Protein AF-A0A1V5PE47-F1 (afdb_monomer)

Foldseek 3Di:
DVQLLVLRADEDELDDPVVVQADDCVVPVQQGQHFYFDDPDPVRSVVSVVVVVVQVVVVVSSVVSSVNSNPRPPDCVVVVVVVVVVVVVVVVVD

Solvent-accessible surface area (backbone atoms only — not comparable to full-atom values): 5310 Å² total; per-residue (Å²): 109,72,53,30,77,72,51,46,70,49,78,42,61,62,56,73,77,54,39,82,70,49,38,34,34,87,86,34,72,90,73,17,39,23,36,58,29,68,66,103,44,72,64,32,49,50,54,34,49,51,55,49,49,60,40,53,76,36,60,71,58,33,54,53,37,27,53,49,25,45,71,50,85,61,59,65,65,62,61,50,50,56,51,52,53,50,52,50,53,60,61,72,76,110

Radius of gyration: 16.36 Å; Cα contacts (8 Å, |Δi|>4): 116; chains: 1; bounding box: 27×42×44 Å

Mean predicted aligned error: 9.07 Å

Nearest PDB structures (foldseek):
  3d1j-assembly1_A  TM=8.997E-01  e=9.667E-06  Escherichia coli
  3cx4-assembly1_A  TM=9.048E-01  e=1.266E-05  Escherichia coli
  2r4t-assembly1_A  TM=9.074E-01  e=2.484E-05  unclassified
  1rzv-assembly2_B  TM=8.649E-01  e=1.773E-05  Agrobacterium tumefaciens
  6gne-assembly1_A  TM=8.726E-01  e=3.041E-05  Arabidopsis thaliana

Structure (mmCIF, N/CA/C/O backbone):
data_AF-A0A1V5PE47-F1
#
_entry.id   AF-A0A1V5PE47-F1
#
loop_
_atom_site.group_PDB
_atom_site.id
_atom_site.type_symbol
_atom_site.label_atom_id
_atom_site.label_alt_id
_atom_site.label_comp_id
_atom_site.label_asym_id
_atom_site.label_entity_id
_atom_site.label_seq_id
_atom_site.pdbx_PDB_ins_code
_atom_site.Cartn_x
_atom_site.Cartn_y
_atom_site.Cartn_z
_atom_site.occupancy
_atom_site.B_iso_or_equiv
_atom_site.auth_seq_id
_atom_site.auth_comp_id
_atom_site.auth_asym_id
_atom_site.auth_atom_id
_atom_site.pdbx_PDB_model_num
ATOM 1 N N . MET A 1 1 ? 5.023 -11.018 -2.203 1.00 54.81 1 MET A N 1
ATOM 2 C CA . MET A 1 1 ? 4.621 -9.886 -1.343 1.00 54.81 1 MET A CA 1
ATOM 3 C C . MET A 1 1 ? 4.118 -10.455 -0.019 1.00 5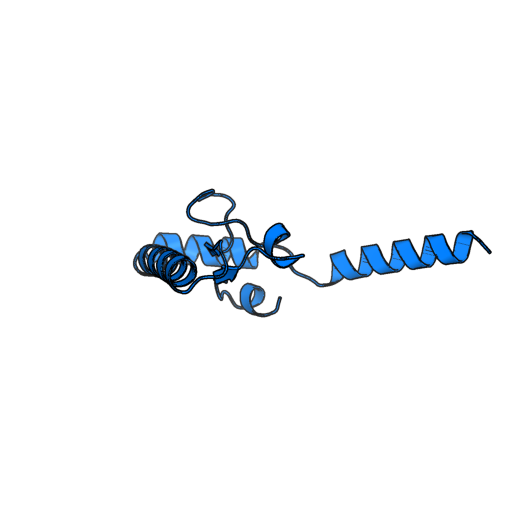4.81 1 MET A C 1
ATOM 5 O O . MET A 1 1 ? 2.982 -10.893 0.049 1.00 54.81 1 MET A O 1
ATOM 9 N N . ILE A 1 2 ? 4.994 -10.574 0.986 1.00 56.22 2 ILE A N 1
ATOM 10 C CA . ILE A 1 2 ? 4.706 -11.322 2.231 1.00 56.22 2 ILE A CA 1
ATOM 11 C C . ILE A 1 2 ? 3.759 -10.533 3.154 1.00 56.22 2 ILE A C 1
ATOM 13 O O . ILE A 1 2 ? 2.858 -11.116 3.741 1.00 56.22 2 ILE A O 1
ATOM 17 N N . ALA A 1 3 ? 3.902 -9.205 3.207 1.00 55.72 3 ALA A N 1
ATOM 18 C CA . ALA A 1 3 ? 3.210 -8.318 4.150 1.00 55.72 3 ALA A CA 1
ATOM 19 C C . ALA A 1 3 ? 1.665 -8.394 4.104 1.00 55.72 3 ALA A C 1
ATOM 21 O O . ALA A 1 3 ? 1.015 -8.453 5.146 1.00 55.72 3 ALA A O 1
ATOM 22 N N . LEU A 1 4 ? 1.074 -8.481 2.909 1.00 57.97 4 LEU A N 1
ATOM 23 C CA . LEU A 1 4 ? -0.384 -8.518 2.722 1.00 57.97 4 LEU A CA 1
ATOM 24 C C . LEU A 1 4 ? -1.031 -9.777 3.298 1.00 57.97 4 LEU A C 1
ATOM 26 O O . LEU A 1 4 ? -2.126 -9.707 3.843 1.00 57.97 4 LEU A O 1
ATOM 30 N N . ARG A 1 5 ? -0.314 -10.907 3.269 1.00 57.00 5 ARG A N 1
ATOM 31 C CA . ARG A 1 5 ? -0.778 -12.187 3.824 1.00 57.00 5 ARG A CA 1
ATOM 32 C C . ARG A 1 5 ? -0.891 -12.172 5.354 1.00 57.00 5 ARG A C 1
ATOM 34 O O . ARG A 1 5 ? -1.538 -13.046 5.916 1.00 57.00 5 ARG A O 1
ATOM 41 N N . TYR A 1 6 ? -0.289 -11.178 6.007 1.00 61.56 6 TYR A N 1
ATOM 42 C CA . TYR A 1 6 ? -0.341 -10.969 7.456 1.00 61.56 6 TYR A CA 1
ATOM 43 C C . TYR A 1 6 ? -1.132 -9.709 7.845 1.00 61.56 6 TYR A C 1
ATOM 45 O O . TYR A 1 6 ? -1.028 -9.240 8.975 1.00 61.56 6 TYR A O 1
ATOM 53 N N . GLY A 1 7 ? -1.911 -9.133 6.919 1.00 66.00 7 GLY A N 1
ATOM 54 C CA . GLY A 1 7 ? -2.757 -7.970 7.202 1.00 66.00 7 GLY A CA 1
ATOM 55 C C . GLY A 1 7 ? -2.009 -6.634 7.276 1.00 66.00 7 GLY A C 1
ATOM 56 O O . GLY A 1 7 ? -2.585 -5.638 7.720 1.00 66.00 7 GLY A O 1
ATOM 57 N N . ALA A 1 8 ? -0.750 -6.574 6.833 1.00 79.00 8 ALA A N 1
ATOM 58 C CA . ALA A 1 8 ? -0.034 -5.312 6.694 1.00 79.00 8 ALA A CA 1
ATOM 59 C C . ALA A 1 8 ? -0.417 -4.638 5.367 1.00 79.00 8 ALA A C 1
ATOM 61 O O . ALA A 1 8 ? -0.159 -5.165 4.282 1.00 79.00 8 ALA A O 1
ATOM 62 N N . VAL A 1 9 ? -1.042 -3.463 5.469 1.00 86.00 9 VAL A N 1
ATOM 63 C CA . VAL A 1 9 ? -1.470 -2.659 4.318 1.00 86.00 9 VAL A CA 1
ATOM 64 C C . VAL A 1 9 ? -0.254 -1.923 3.736 1.00 86.00 9 VAL A C 1
ATOM 66 O O . VAL A 1 9 ? 0.393 -1.161 4.457 1.00 86.00 9 VAL A O 1
ATOM 69 N N . PRO A 1 10 ? 0.090 -2.130 2.456 1.00 87.69 10 PRO A N 1
ATOM 70 C CA . PRO A 1 10 ? 1.300 -1.586 1.864 1.00 87.69 10 PRO A CA 1
ATOM 71 C C . PRO A 1 10 ? 1.112 -0.127 1.429 1.00 87.69 10 PRO A C 1
ATOM 73 O O . PRO A 1 10 ? 0.069 0.251 0.894 1.00 87.69 10 PRO A O 1
ATOM 76 N N . VAL A 1 11 ? 2.167 0.672 1.593 1.00 88.62 11 VAL A N 1
ATOM 77 C CA . VAL A 1 11 ? 2.331 1.985 0.955 1.00 88.62 11 VAL A CA 1
ATOM 78 C C . VAL A 1 11 ? 3.458 1.845 -0.062 1.00 88.62 11 VAL A C 1
ATOM 80 O O . VAL A 1 11 ? 4.595 1.564 0.317 1.00 88.62 11 VAL A O 1
ATOM 83 N N . VAL A 1 12 ? 3.155 1.974 -1.352 1.00 87.06 12 VAL A N 1
ATOM 84 C CA . VAL A 1 12 ? 4.107 1.669 -2.428 1.00 87.06 12 VAL A CA 1
ATOM 85 C C . VAL A 1 12 ? 4.264 2.819 -3.402 1.00 87.06 12 VAL A C 1
ATOM 87 O O . VAL A 1 12 ? 3.319 3.528 -3.745 1.00 87.06 12 VAL A O 1
ATOM 90 N N . ARG A 1 13 ? 5.479 2.957 -3.925 1.00 86.00 13 ARG A N 1
ATOM 91 C CA . ARG A 1 13 ? 5.698 3.751 -5.126 1.00 86.00 13 ARG A CA 1
ATOM 92 C C . ARG A 1 13 ? 5.162 2.967 -6.308 1.00 86.00 13 ARG A C 1
ATOM 94 O O . ARG A 1 13 ? 5.511 1.796 -6.471 1.00 86.00 13 ARG A O 1
ATOM 101 N N . ALA A 1 14 ? 4.393 3.604 -7.178 1.00 81.56 14 ALA A N 1
ATOM 102 C CA . ALA A 1 14 ? 3.972 2.926 -8.393 1.00 81.56 14 ALA A CA 1
ATOM 103 C C . ALA A 1 14 ? 5.086 2.883 -9.446 1.00 81.56 14 ALA A C 1
ATOM 105 O O . ALA A 1 14 ? 5.135 3.689 -10.377 1.00 81.56 14 ALA A O 1
ATOM 106 N N . THR A 1 15 ? 5.961 1.894 -9.293 1.00 70.81 15 THR A N 1
ATOM 107 C CA . THR A 1 15 ? 6.987 1.523 -10.270 1.00 70.81 15 THR A CA 1
ATOM 108 C C . THR A 1 15 ? 7.025 0.016 -10.481 1.00 70.81 15 THR A C 1
ATOM 110 O O . THR A 1 15 ? 7.006 -0.739 -9.509 1.00 70.81 15 THR A O 1
ATOM 113 N N . GLY A 1 16 ? 7.142 -0.406 -11.743 1.00 64.50 16 GLY A N 1
ATOM 114 C CA . GLY A 1 16 ? 7.215 -1.818 -12.127 1.00 64.50 16 GLY A CA 1
ATOM 115 C C . GLY A 1 16 ? 5.982 -2.621 -11.698 1.00 64.50 16 GLY A C 1
ATOM 116 O O . GLY A 1 16 ? 4.899 -2.070 -11.530 1.00 64.50 16 GLY A O 1
ATOM 117 N N . VAL A 1 17 ? 6.173 -3.916 -11.441 1.00 57.00 17 VAL A N 1
ATOM 118 C CA . VAL A 1 17 ? 5.120 -4.879 -11.049 1.00 57.00 17 VAL A CA 1
ATOM 119 C C . VAL A 1 17 ? 4.348 -4.520 -9.769 1.00 57.00 17 VAL A C 1
ATOM 121 O O . VAL A 1 17 ? 3.257 -5.039 -9.541 1.00 57.00 17 VAL A O 1
ATOM 124 N N . LEU A 1 18 ? 4.888 -3.631 -8.927 1.00 57.03 18 LEU A N 1
ATOM 125 C CA . LEU A 1 18 ? 4.207 -3.133 -7.725 1.00 57.03 18 LEU A CA 1
ATOM 126 C C . LEU A 1 18 ? 3.084 -2.142 -8.062 1.00 57.03 18 LEU A C 1
ATOM 128 O O . LEU A 1 18 ? 2.099 -2.066 -7.332 1.00 57.03 18 LEU A O 1
ATOM 132 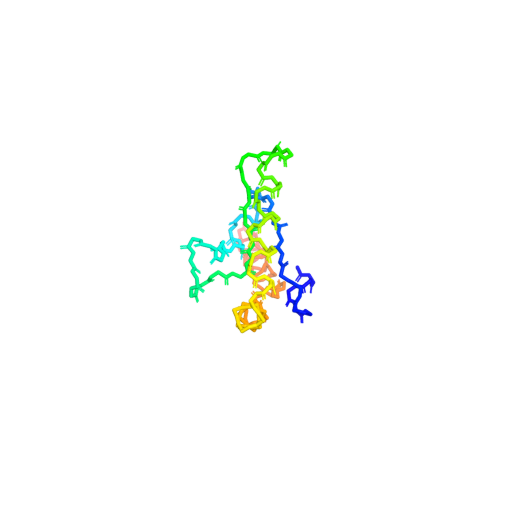N N . ALA A 1 19 ? 3.211 -1.410 -9.173 1.00 60.59 19 ALA A N 1
ATOM 133 C CA . ALA A 1 19 ? 2.169 -0.506 -9.652 1.00 60.59 19 ALA A CA 1
ATOM 134 C C . ALA A 1 19 ? 0.927 -1.259 -10.150 1.00 60.59 19 ALA A C 1
ATOM 136 O O . ALA A 1 19 ? -0.180 -0.750 -10.013 1.00 60.59 19 ALA A O 1
ATOM 137 N N . ASP A 1 20 ? 1.119 -2.462 -10.697 1.00 61.78 20 ASP A N 1
ATOM 138 C CA . ASP A 1 20 ? 0.034 -3.266 -11.273 1.00 61.78 20 ASP A CA 1
ATOM 139 C C . ASP A 1 20 ? -0.697 -4.119 -10.225 1.00 61.78 20 ASP A C 1
ATOM 141 O O . ASP A 1 20 ? -1.790 -4.622 -10.473 1.00 61.78 20 ASP A O 1
ATOM 145 N N . THR A 1 21 ? -0.101 -4.293 -9.042 1.00 70.69 21 THR A N 1
ATOM 146 C CA . THR A 1 21 ? -0.615 -5.184 -7.989 1.00 70.69 21 THR A CA 1
ATOM 147 C C . THR A 1 21 ? -1.279 -4.445 -6.829 1.00 70.69 21 THR A C 1
ATOM 149 O O . THR A 1 21 ? -2.174 -5.005 -6.188 1.00 70.69 21 THR A O 1
ATOM 152 N N . VAL A 1 22 ? -0.892 -3.192 -6.564 1.00 81.31 22 VAL A N 1
ATOM 153 C CA . VAL A 1 22 ? -1.490 -2.379 -5.496 1.00 81.31 22 VAL A CA 1
ATOM 154 C C . VAL A 1 22 ? -2.456 -1.352 -6.078 1.00 81.31 22 VAL A C 1
ATOM 156 O O . VAL A 1 22 ? -2.071 -0.449 -6.817 1.00 81.31 22 VAL A O 1
ATOM 159 N N . ILE A 1 23 ? -3.725 -1.478 -5.703 1.00 87.75 23 ILE A N 1
ATOM 160 C CA . ILE A 1 23 ? -4.799 -0.548 -6.032 1.00 87.75 23 ILE A CA 1
ATOM 161 C C . ILE A 1 23 ? -4.954 0.420 -4.861 1.00 87.75 23 ILE A C 1
ATOM 163 O O . ILE A 1 23 ? -5.174 0.004 -3.720 1.00 87.75 23 ILE A O 1
ATOM 167 N N . ASP A 1 24 ? -4.866 1.716 -5.152 1.00 89.62 24 ASP A N 1
ATOM 168 C CA . ASP A 1 24 ? -4.958 2.760 -4.138 1.00 89.62 24 ASP A CA 1
ATOM 169 C C . ASP A 1 24 ? -6.363 2.815 -3.502 1.00 89.62 24 ASP A C 1
ATOM 171 O O . ASP A 1 24 ? -7.377 3.004 -4.182 1.00 89.62 24 ASP A O 1
ATOM 175 N N . ALA A 1 25 ? -6.410 2.663 -2.178 1.00 90.31 25 ALA A N 1
ATOM 176 C CA . ALA A 1 25 ? -7.626 2.613 -1.371 1.00 90.31 25 ALA A CA 1
ATOM 177 C C . ALA A 1 25 ? -8.373 3.947 -1.274 1.00 90.31 25 ALA A C 1
ATOM 179 O O . ALA A 1 25 ? -9.569 3.941 -0.995 1.00 90.31 25 ALA A O 1
ATOM 180 N N . THR A 1 26 ? -7.708 5.073 -1.530 1.00 87.06 26 THR A N 1
ATOM 181 C CA . THR A 1 26 ? -8.364 6.386 -1.567 1.00 87.06 26 THR A CA 1
ATOM 182 C C . THR A 1 26 ? -9.056 6.634 -2.900 1.00 87.06 26 THR A C 1
ATOM 184 O O . THR A 1 26 ? -10.162 7.163 -2.924 1.00 87.06 26 THR A O 1
ATOM 187 N N . THR A 1 27 ? -8.463 6.169 -4.003 1.00 87.44 27 THR A N 1
ATOM 188 C CA . THR A 1 27 ? -9.072 6.287 -5.341 1.00 87.44 27 THR A CA 1
ATOM 189 C C . THR A 1 27 ? -10.156 5.241 -5.597 1.00 87.44 27 THR A C 1
ATOM 191 O O 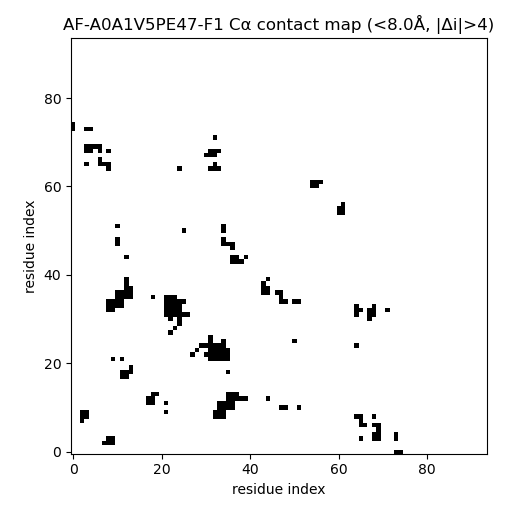. THR A 1 27 ? -11.149 5.525 -6.262 1.00 87.44 27 THR A O 1
ATOM 194 N N . GLN A 1 28 ? -9.995 4.026 -5.061 1.00 86.88 28 GLN A N 1
ATOM 195 C CA . GLN A 1 28 ? -10.944 2.927 -5.238 1.00 86.88 28 GLN A CA 1
ATOM 196 C C . GLN A 1 28 ? -11.310 2.289 -3.889 1.00 86.88 28 GLN A C 1
ATOM 198 O O . GLN A 1 28 ? -10.880 1.172 -3.601 1.00 86.88 28 GLN A O 1
ATOM 203 N N . PRO A 1 29 ? -12.175 2.914 -3.071 1.00 84.12 29 PRO A N 1
ATOM 204 C CA . PRO A 1 29 ? -12.466 2.458 -1.704 1.00 84.12 29 PRO A CA 1
ATOM 205 C C . PRO A 1 29 ? -12.961 1.008 -1.582 1.00 84.12 29 PRO A C 1
ATOM 207 O O . PRO A 1 29 ? -12.738 0.348 -0.568 1.00 84.12 29 PRO A O 1
ATOM 210 N N . LYS A 1 30 ? -13.629 0.491 -2.623 1.00 84.38 30 LYS A N 1
ATOM 211 C CA . LYS A 1 30 ? -14.182 -0.874 -2.650 1.00 84.38 30 LYS A CA 1
ATOM 212 C C . LYS A 1 30 ? -13.214 -1.934 -3.189 1.00 84.38 30 LYS A C 1
ATOM 214 O O . LYS A 1 30 ? -13.428 -3.112 -2.927 1.00 84.38 30 LYS A O 1
ATOM 219 N N . ARG A 1 31 ? -12.182 -1.538 -3.945 1.00 84.12 31 ARG A N 1
ATOM 220 C CA . ARG A 1 31 ? -11.241 -2.456 -4.628 1.00 84.12 31 ARG A CA 1
ATOM 221 C C . ARG A 1 31 ? -9.788 -2.282 -4.194 1.00 84.12 31 ARG A C 1
ATOM 223 O O . ARG A 1 31 ? -8.963 -3.135 -4.498 1.00 84.12 31 ARG A O 1
ATOM 230 N N . GLY A 1 32 ? -9.483 -1.187 -3.508 1.00 87.62 32 GLY A N 1
ATOM 231 C CA . GLY A 1 32 ? -8.149 -0.860 -3.053 1.00 87.62 32 GLY A CA 1
ATOM 232 C C . GLY A 1 32 ? -7.656 -1.809 -1.973 1.00 87.62 32 GLY A C 1
ATOM 233 O O . GLY A 1 32 ? -8.423 -2.260 -1.115 1.00 87.62 32 GLY A O 1
ATOM 234 N N . ASN A 1 33 ? -6.362 -2.086 -2.043 1.00 87.81 33 ASN A N 1
ATOM 235 C CA . ASN A 1 33 ? -5.635 -3.029 -1.198 1.00 87.81 33 ASN A CA 1
ATOM 236 C C . ASN A 1 33 ? -4.339 -2.413 -0.626 1.00 87.81 33 ASN A C 1
ATOM 238 O O . ASN A 1 33 ? -3.575 -3.111 0.034 1.00 87.81 33 ASN A O 1
ATOM 242 N N . GLY A 1 34 ? -4.100 -1.115 -0.844 1.00 89.81 34 GLY A N 1
ATOM 243 C CA . GLY A 1 34 ? -2.963 -0.372 -0.301 1.00 89.81 34 GLY A CA 1
ATOM 244 C C . GLY A 1 34 ? -3.010 1.109 -0.666 1.00 89.81 34 GLY A C 1
ATOM 245 O O . GLY A 1 34 ? -4.045 1.618 -1.090 1.00 89.81 34 GLY A O 1
ATOM 246 N N . PHE A 1 35 ? -1.885 1.800 -0.513 1.00 92.00 35 PHE A N 1
ATOM 247 C CA . PHE A 1 35 ? -1.725 3.208 -0.880 1.00 92.00 35 PHE A CA 1
ATOM 248 C C . PHE A 1 35 ? -0.596 3.352 -1.883 1.00 92.00 35 PHE A C 1
ATOM 250 O O . PHE A 1 35 ? 0.453 2.722 -1.743 1.00 92.00 35 PHE A O 1
ATOM 257 N N . VAL A 1 36 ? -0.808 4.189 -2.892 1.00 91.69 36 VAL A N 1
ATOM 258 C CA . VAL A 1 36 ? 0.137 4.352 -3.993 1.00 91.69 36 VAL A CA 1
ATOM 259 C C . VAL A 1 36 ? 0.579 5.804 -4.085 1.00 91.69 36 VAL A C 1
ATOM 261 O O . VAL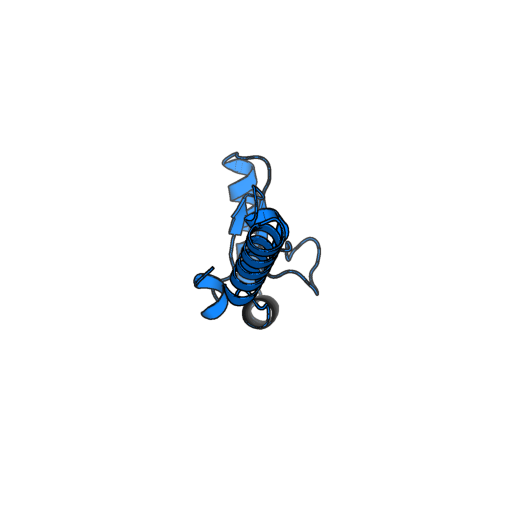 A 1 36 ? -0.242 6.714 -3.992 1.00 91.69 36 VAL A O 1
ATOM 264 N N . PHE A 1 37 ? 1.873 6.037 -4.305 1.00 91.88 37 PHE A N 1
ATOM 265 C CA . PHE A 1 37 ? 2.399 7.379 -4.556 1.00 91.88 37 PHE A CA 1
ATOM 266 C C . PHE A 1 37 ? 3.230 7.478 -5.834 1.00 91.88 37 PHE A C 1
ATOM 268 O O . PHE A 1 37 ? 3.876 6.519 -6.277 1.00 91.88 37 PHE A O 1
ATOM 275 N N . ARG A 1 38 ? 3.181 8.676 -6.421 1.00 88.38 38 ARG A N 1
ATOM 276 C CA . ARG A 1 38 ? 3.973 9.169 -7.553 1.00 88.38 38 ARG A CA 1
ATOM 277 C C . ARG A 1 38 ? 4.053 10.701 -7.407 1.00 88.38 38 ARG A C 1
ATOM 279 O O . ARG A 1 38 ? 3.032 11.267 -7.022 1.00 88.38 38 ARG A O 1
ATOM 286 N N . PRO A 1 39 ? 5.163 11.383 -7.751 1.00 88.81 39 PRO A N 1
ATOM 287 C CA . PRO A 1 39 ? 6.477 10.885 -8.198 1.00 88.81 39 PRO A CA 1
ATOM 288 C C . PRO A 1 39 ? 7.368 10.360 -7.046 1.00 88.81 39 PRO A C 1
ATOM 290 O O . PRO A 1 39 ? 6.915 10.241 -5.914 1.00 88.81 39 PRO A O 1
ATOM 293 N N . TYR A 1 40 ? 8.628 9.982 -7.325 1.00 85.81 40 TYR A N 1
ATOM 294 C CA . TYR A 1 40 ? 9.602 9.557 -6.299 1.00 85.81 40 TYR A CA 1
ATOM 295 C C . TYR A 1 40 ? 10.142 10.761 -5.511 1.00 85.81 40 TYR A C 1
ATOM 297 O O . TYR A 1 40 ? 11.294 11.157 -5.668 1.00 85.81 40 TYR A O 1
ATOM 305 N N . THR A 1 41 ? 9.287 11.364 -4.693 1.00 92.25 41 THR A N 1
ATOM 306 C CA . THR A 1 41 ? 9.620 12.511 -3.844 1.00 92.25 41 THR A CA 1
ATOM 307 C C . THR A 1 41 ? 9.194 12.250 -2.404 1.00 92.25 41 THR A C 1
ATOM 309 O O . THR A 1 41 ? 8.293 11.446 -2.145 1.00 92.25 41 THR A O 1
ATOM 312 N N . ALA A 1 42 ? 9.855 12.925 -1.460 1.00 90.75 42 ALA A N 1
ATOM 313 C CA . ALA A 1 42 ? 9.507 12.849 -0.043 1.00 90.75 42 ALA A CA 1
ATOM 314 C C . ALA A 1 42 ? 8.071 13.335 0.205 1.00 90.75 42 ALA A C 1
ATOM 316 O O . ALA A 1 42 ? 7.337 12.688 0.947 1.00 90.75 42 ALA A O 1
ATOM 317 N N . ASP A 1 43 ? 7.651 14.396 -0.486 1.00 93.75 43 ASP A N 1
ATOM 318 C CA . ASP A 1 43 ? 6.303 14.958 -0.363 1.00 93.75 43 ASP A CA 1
ATOM 319 C C . ASP A 1 43 ? 5.229 13.960 -0.808 1.00 93.75 43 ASP A C 1
ATOM 321 O O . ASP A 1 43 ? 4.303 13.672 -0.055 1.00 93.75 43 ASP A O 1
ATOM 325 N N . ALA A 1 44 ? 5.398 13.330 -1.977 1.00 90.50 44 ALA A N 1
ATOM 326 C CA . ALA A 1 44 ? 4.440 12.343 -2.480 1.00 90.50 44 ALA A CA 1
ATOM 327 C C . ALA A 1 44 ? 4.339 11.113 -1.562 1.00 90.50 44 ALA A C 1
ATOM 329 O O . ALA A 1 44 ? 3.259 10.543 -1.378 1.00 90.50 44 ALA A O 1
ATOM 330 N N . PHE A 1 45 ? 5.461 10.698 -0.964 1.00 89.56 45 PHE A N 1
ATOM 331 C CA . PHE A 1 45 ? 5.460 9.647 0.049 1.00 89.56 45 PHE A CA 1
ATOM 332 C C . PHE A 1 45 ? 4.746 10.095 1.333 1.00 89.56 45 PHE A C 1
ATOM 334 O O . PHE A 1 45 ? 3.917 9.353 1.860 1.00 89.56 45 PHE A O 1
ATOM 341 N N . GLY A 1 46 ? 5.018 11.315 1.802 1.00 92.19 46 GLY A N 1
ATOM 342 C CA . GLY A 1 46 ? 4.380 11.916 2.971 1.00 92.19 46 GL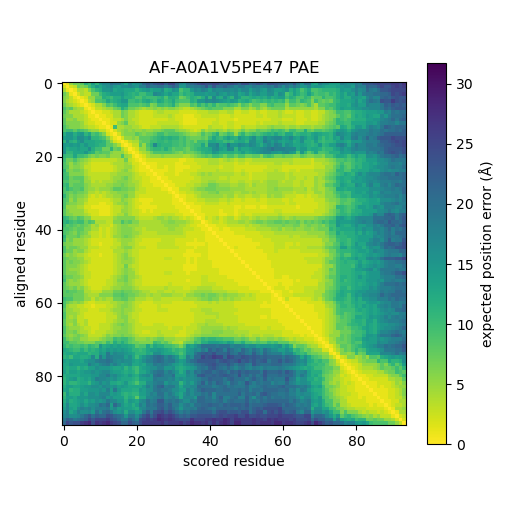Y A CA 1
ATOM 343 C C . GLY A 1 46 ? 2.864 12.016 2.820 1.00 92.19 46 GLY A C 1
ATOM 344 O O . GLY A 1 46 ? 2.130 11.597 3.712 1.00 92.19 46 GLY A O 1
ATOM 345 N N . GLU A 1 47 ? 2.378 12.461 1.663 1.00 93.75 47 GLU A N 1
ATOM 346 C CA . GLU A 1 47 ? 0.949 12.495 1.345 1.00 93.75 47 GLU A CA 1
ATOM 347 C C . GLU A 1 47 ? 0.320 11.097 1.387 1.00 93.75 47 GLU A C 1
ATOM 349 O O . GLU A 1 47 ? -0.782 10.918 1.910 1.00 93.75 47 GLU A O 1
ATOM 354 N N . ALA A 1 48 ? 0.997 10.078 0.849 1.00 92.56 48 ALA A N 1
ATOM 355 C CA . ALA A 1 48 ? 0.487 8.707 0.894 1.00 92.56 48 ALA A CA 1
ATOM 356 C C . ALA A 1 48 ? 0.457 8.137 2.308 1.00 92.56 48 ALA A C 1
ATOM 358 O O . ALA A 1 48 ? -0.492 7.434 2.661 1.00 92.56 48 ALA A O 1
ATOM 359 N N . LEU A 1 49 ? 1.440 8.491 3.133 1.00 92.62 49 LEU A N 1
ATOM 360 C CA . LEU A 1 49 ? 1.451 8.131 4.541 1.00 92.62 49 LEU A CA 1
ATOM 361 C C . LEU A 1 49 ? 0.318 8.825 5.306 1.00 92.62 49 LEU A C 1
ATOM 363 O O . LEU A 1 49 ? -0.370 8.175 6.087 1.00 92.62 49 LEU A O 1
ATOM 367 N N . GLN A 1 50 ? 0.063 10.109 5.044 1.00 95.00 50 GLN A N 1
ATOM 368 C CA . GLN A 1 50 ? -1.066 10.830 5.636 1.00 95.00 50 GLN A CA 1
ATOM 369 C C . GLN A 1 50 ? -2.402 10.181 5.265 1.00 95.00 50 GLN A C 1
ATOM 371 O O . GLN A 1 50 ? -3.225 9.932 6.144 1.00 95.00 50 GLN A O 1
ATOM 376 N N . ARG A 1 51 ? -2.603 9.825 3.989 1.00 94.25 51 ARG A N 1
ATOM 377 C CA . ARG A 1 51 ? -3.795 9.077 3.554 1.00 94.25 51 ARG A CA 1
ATOM 378 C C . ARG A 1 51 ? -3.921 7.738 4.279 1.00 94.25 51 ARG A C 1
ATOM 380 O O . ARG A 1 51 ? -5.013 7.395 4.727 1.00 94.25 51 ARG A O 1
ATOM 387 N N . ALA A 1 52 ? -2.818 7.010 4.442 1.00 92.25 52 ALA A N 1
ATOM 388 C CA . ALA A 1 52 ? -2.809 5.755 5.184 1.00 92.25 52 ALA A CA 1
ATOM 389 C C . ALA A 1 52 ? -3.197 5.945 6.658 1.00 92.25 52 ALA A C 1
ATOM 391 O O . ALA A 1 52 ? -4.037 5.202 7.164 1.00 92.25 52 ALA A O 1
ATOM 392 N N . LEU A 1 53 ? -2.652 6.967 7.323 1.00 92.75 53 LEU A N 1
ATOM 393 C CA . LEU A 1 53 ? -2.948 7.288 8.721 1.00 92.75 53 LEU A CA 1
ATOM 394 C C . LEU A 1 53 ? -4.405 7.717 8.926 1.00 92.75 53 LEU A C 1
ATOM 396 O O . LEU A 1 53 ? -5.039 7.283 9.886 1.00 92.75 53 LEU A O 1
ATOM 400 N N . LEU A 1 54 ? -4.968 8.505 8.008 1.00 93.94 54 LEU A N 1
ATOM 401 C CA . LEU A 1 54 ? -6.380 8.896 8.058 1.00 93.94 54 LEU A CA 1
ATOM 402 C C . LEU A 1 54 ? -7.309 7.675 8.032 1.00 93.94 54 LEU A C 1
ATOM 404 O O . LEU A 1 54 ? -8.255 7.601 8.815 1.00 93.94 54 LEU A O 1
ATOM 408 N N . VAL A 1 55 ? -7.022 6.694 7.170 1.00 91.44 55 VAL A N 1
ATOM 409 C CA . VAL A 1 55 ? -7.797 5.444 7.121 1.00 91.44 55 VAL A CA 1
ATOM 410 C C . VAL A 1 55 ? -7.506 4.570 8.342 1.00 91.44 55 VAL A C 1
ATOM 412 O O . VAL A 1 55 ? -8.432 3.969 8.878 1.00 91.44 55 VAL A O 1
ATOM 415 N N . TYR A 1 56 ? -6.260 4.525 8.819 1.00 89.50 56 TYR A N 1
ATOM 416 C CA . TYR A 1 56 ? -5.859 3.775 10.015 1.00 89.50 56 TYR A CA 1
ATOM 417 C C . TYR A 1 56 ? -6.604 4.232 11.276 1.00 89.50 56 TYR A C 1
ATOM 419 O O . TYR A 1 56 ? -7.064 3.401 12.058 1.00 89.50 56 TYR A O 1
ATOM 427 N N . HIS A 1 57 ? -6.794 5.543 11.447 1.00 92.81 57 HIS A N 1
ATOM 428 C CA . HIS A 1 57 ? -7.568 6.092 12.562 1.00 92.81 57 HIS A CA 1
ATOM 429 C C . HIS A 1 57 ? -9.060 5.729 12.505 1.00 92.81 57 HIS A C 1
ATOM 431 O O . HIS A 1 57 ? -9.737 5.757 13.532 1.00 92.81 57 HIS A O 1
ATOM 437 N N . ASN A 1 58 ? -9.577 5.329 11.339 1.00 92.25 58 ASN A N 1
ATOM 438 C CA . ASN A 1 58 ? -10.907 4.748 11.213 1.00 92.25 58 ASN A CA 1
ATOM 439 C C . ASN A 1 58 ? -10.823 3.214 11.276 1.00 92.25 58 ASN A C 1
ATOM 441 O O . ASN A 1 58 ? -10.706 2.533 10.257 1.00 92.25 58 ASN A O 1
ATOM 445 N N . SER A 1 59 ? -10.931 2.664 12.487 1.00 87.69 59 SER A N 1
ATOM 446 C CA . SER A 1 59 ? -10.785 1.225 12.751 1.00 87.69 59 SER A CA 1
ATOM 447 C C . SER A 1 59 ? -11.667 0.335 11.863 1.00 87.69 59 SER A C 1
ATOM 449 O O . SER A 1 59 ? -11.206 -0.702 11.384 1.00 87.69 59 SER A O 1
ATOM 451 N N . GLY A 1 60 ? -12.905 0.750 11.575 1.00 91.38 60 GLY A N 1
ATOM 452 C CA . GLY A 1 60 ? -13.820 0.009 10.703 1.00 91.38 60 GLY A CA 1
ATOM 453 C C . GLY A 1 60 ? -13.354 -0.030 9.245 1.00 91.38 60 GLY A C 1
ATOM 454 O O . GLY A 1 60 ? -13.345 -1.096 8.620 1.00 91.38 60 GLY A O 1
ATOM 455 N N . GLN A 1 61 ? -12.919 1.113 8.705 1.00 90.12 61 GLN A N 1
ATOM 456 C CA . GLN A 1 61 ? -12.377 1.185 7.346 1.00 90.12 61 GLN A CA 1
ATOM 457 C C . GLN A 1 61 ? -11.043 0.448 7.227 1.00 90.12 61 GLN A C 1
ATOM 459 O O . GLN A 1 61 ? -10.831 -0.265 6.244 1.00 90.12 61 GLN A O 1
ATOM 464 N N . TRP A 1 62 ? -10.178 0.562 8.237 1.00 90.56 62 TRP A N 1
ATOM 465 C CA . TRP A 1 62 ? -8.890 -0.118 8.266 1.00 90.56 62 TRP A CA 1
ATOM 466 C C . TRP A 1 62 ? -9.042 -1.639 8.278 1.00 90.56 62 TRP A C 1
ATOM 468 O O . TRP A 1 62 ? -8.455 -2.320 7.441 1.00 90.56 62 TRP A O 1
ATOM 478 N N . GLN A 1 63 ? -9.900 -2.187 9.142 1.00 90.25 63 GLN A N 1
ATOM 479 C CA . GLN A 1 63 ? -10.164 -3.630 9.173 1.00 90.25 63 GLN A CA 1
ATOM 480 C C . GLN A 1 63 ? -10.776 -4.137 7.862 1.00 90.25 63 GLN A C 1
ATOM 482 O O . GLN A 1 63 ? -10.432 -5.220 7.384 1.00 90.25 63 GLN A O 1
ATOM 487 N N . ALA A 1 64 ? -11.684 -3.366 7.254 1.00 89.94 64 ALA A N 1
ATOM 488 C CA . ALA A 1 64 ? -12.244 -3.713 5.952 1.00 89.94 64 ALA A CA 1
ATOM 489 C C . ALA A 1 64 ? -11.168 -3.720 4.856 1.00 89.94 64 ALA A C 1
ATOM 491 O O . ALA A 1 64 ? -11.158 -4.623 4.020 1.00 89.94 64 ALA A O 1
ATOM 492 N N . LEU A 1 65 ? -10.251 -2.750 4.880 1.00 89.81 65 LEU A N 1
ATOM 493 C CA . LEU A 1 65 ? -9.109 -2.693 3.975 1.00 89.81 65 LEU A CA 1
ATOM 494 C C . LEU A 1 65 ? -8.169 -3.882 4.185 1.00 89.81 65 LEU A C 1
ATOM 496 O O . LEU A 1 65 ? -7.842 -4.543 3.207 1.00 89.81 65 LEU A O 1
ATOM 500 N N . GLN A 1 66 ? -7.806 -4.207 5.428 1.00 87.88 66 GLN A N 1
ATOM 501 C CA . GLN A 1 66 ? -6.954 -5.354 5.757 1.00 87.88 66 GLN A CA 1
ATOM 502 C C . GLN A 1 66 ? -7.544 -6.675 5.257 1.00 87.88 66 GLN A C 1
ATOM 504 O O . GLN A 1 66 ? -6.834 -7.443 4.615 1.00 87.88 66 GLN A O 1
ATOM 509 N N . ARG A 1 67 ? -8.841 -6.925 5.491 1.00 87.06 67 ARG A N 1
ATOM 510 C CA . ARG A 1 67 ? -9.523 -8.133 4.992 1.00 87.06 67 ARG A CA 1
ATOM 511 C C . ARG A 1 67 ? -9.461 -8.232 3.472 1.00 87.06 67 ARG A C 1
ATOM 513 O O . ARG A 1 67 ? -9.010 -9.244 2.954 1.00 87.06 67 ARG A O 1
ATOM 520 N N . ARG A 1 68 ? -9.800 -7.148 2.762 1.00 86.19 68 ARG A N 1
ATOM 521 C CA . ARG A 1 68 ? -9.678 -7.110 1.296 1.00 86.19 68 ARG A CA 1
ATOM 522 C C . ARG A 1 68 ? -8.245 -7.365 0.838 1.00 86.19 68 ARG A C 1
ATOM 524 O O . ARG A 1 68 ? -8.037 -8.106 -0.111 1.00 86.19 68 ARG A O 1
ATOM 531 N N . ALA A 1 69 ? -7.263 -6.755 1.496 1.00 81.56 69 ALA A N 1
ATOM 532 C CA . ALA A 1 69 ? -5.858 -6.915 1.141 1.00 81.56 69 ALA A CA 1
ATOM 533 C C . ALA A 1 69 ? -5.366 -8.361 1.345 1.00 81.56 69 ALA A C 1
ATOM 535 O O . ALA A 1 69 ? -4.550 -8.831 0.557 1.00 81.56 69 ALA A O 1
ATOM 536 N N . MET A 1 70 ? -5.879 -9.063 2.362 1.00 80.38 70 MET A N 1
ATOM 537 C CA . MET A 1 70 ? -5.593 -10.481 2.615 1.00 80.38 70 MET A CA 1
ATOM 538 C C . MET A 1 70 ? -6.276 -11.420 1.610 1.00 80.38 70 MET A C 1
ATOM 540 O O . MET A 1 70 ? -5.690 -12.442 1.264 1.00 80.38 70 MET A O 1
ATOM 544 N N . ASP A 1 71 ? -7.470 -11.066 1.123 1.00 77.38 71 ASP A N 1
ATOM 545 C CA . ASP A 1 71 ? -8.207 -11.843 0.112 1.00 77.38 71 ASP A CA 1
ATOM 546 C C . ASP A 1 71 ? -7.603 -11.723 -1.297 1.00 77.38 71 ASP A C 1
ATOM 548 O O . ASP A 1 71 ? -7.879 -12.546 -2.172 1.00 77.38 71 ASP A O 1
ATOM 552 N N . PHE A 1 72 ? -6.773 -10.705 -1.549 1.00 70.25 72 PHE A N 1
ATOM 553 C CA . PHE A 1 72 ? -6.056 -10.605 -2.815 1.00 70.25 72 PHE A CA 1
ATOM 554 C C . PHE A 1 72 ? -4.982 -11.694 -2.909 1.00 70.25 72 PHE A C 1
ATOM 556 O O . PHE A 1 72 ? -4.042 -11.762 -2.113 1.00 70.25 72 PHE A O 1
ATOM 563 N N . ASP A 1 73 ? -5.094 -12.525 -3.944 1.00 58.81 73 ASP A N 1
ATOM 564 C CA . ASP A 1 73 ? -4.131 -13.582 -4.226 1.00 58.81 73 ASP A CA 1
ATOM 565 C C . ASP A 1 73 ? -2.810 -12.998 -4.759 1.00 58.81 73 ASP A C 1
ATOM 567 O O . ASP A 1 73 ? -2.584 -12.866 -5.961 1.00 58.81 73 ASP A O 1
ATOM 571 N N . PHE A 1 74 ? -1.913 -12.641 -3.838 1.00 61.50 74 PHE A N 1
ATOM 572 C CA . PHE A 1 74 ? -0.519 -12.295 -4.139 1.00 61.50 74 PHE A CA 1
ATOM 573 C C . PHE A 1 74 ? 0.405 -13.516 -4.111 1.00 61.50 74 PHE A C 1
ATOM 575 O O . PHE A 1 74 ? 1.627 -13.367 -3.955 1.00 61.50 74 PHE A O 1
ATOM 582 N N . SER A 1 75 ? -0.150 -14.732 -4.188 1.00 52.38 75 SER A N 1
ATOM 583 C CA . SER A 1 75 ? 0.669 -15.931 -4.231 1.00 52.38 75 SER A CA 1
ATOM 584 C C . SER A 1 75 ? 1.535 -15.923 -5.489 1.00 52.38 75 SER A C 1
ATOM 586 O O . SER A 1 75 ? 1.123 -15.562 -6.593 1.00 52.38 75 SER A O 1
ATOM 588 N N . TRP A 1 76 ? 2.781 -16.354 -5.313 1.00 50.75 76 TRP A N 1
ATOM 589 C CA . TRP A 1 76 ? 3.759 -16.488 -6.391 1.00 50.75 76 TRP A CA 1
ATOM 590 C C . TRP A 1 76 ? 3.298 -17.473 -7.484 1.00 50.75 76 TRP A C 1
ATOM 592 O O . TRP A 1 76 ? 3.895 -17.541 -8.549 1.00 50.75 76 TRP A O 1
ATOM 602 N N . SER A 1 77 ? 2.200 -18.197 -7.251 1.00 55.25 77 SER A N 1
ATOM 603 C CA . SER A 1 77 ? 1.550 -19.151 -8.149 1.00 55.25 77 SER A CA 1
ATOM 604 C C . SER A 1 77 ? 1.175 -18.559 -9.511 1.00 55.25 77 SER A C 1
ATOM 606 O O . SER A 1 77 ? 1.284 -19.249 -10.524 1.00 55.25 77 SER 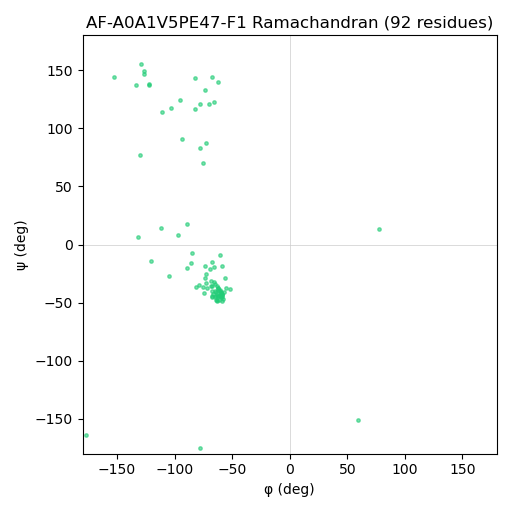A O 1
ATOM 608 N N . ASN A 1 78 ? 0.738 -17.294 -9.572 1.00 57.19 78 ASN A N 1
ATOM 609 C CA . ASN A 1 78 ? 0.408 -16.651 -10.853 1.00 57.19 78 ASN A CA 1
ATOM 610 C C . ASN A 1 78 ? 1.662 -16.273 -11.646 1.00 57.19 78 ASN A C 1
ATOM 612 O O . ASN A 1 78 ? 1.729 -16.545 -12.844 1.00 57.19 78 ASN A O 1
ATOM 616 N N . SER A 1 79 ? 2.689 -15.738 -10.980 1.00 59.06 79 SER A N 1
ATOM 617 C CA . SER A 1 79 ? 3.989 -15.495 -11.615 1.00 59.06 79 SER A CA 1
ATOM 618 C C . SER A 1 79 ? 4.639 -16.809 -12.063 1.00 59.06 79 SER A C 1
ATOM 620 O O . SER A 1 79 ? 5.111 -16.900 -13.191 1.00 59.06 79 SER A O 1
ATOM 622 N N . ALA A 1 80 ? 4.589 -17.857 -11.236 1.00 59.88 80 ALA A N 1
ATOM 623 C CA . ALA A 1 80 ? 5.112 -19.183 -11.557 1.00 59.88 80 ALA A CA 1
ATOM 624 C C . ALA A 1 80 ? 4.435 -19.801 -12.788 1.00 59.88 80 ALA A C 1
ATOM 626 O O . ALA A 1 80 ? 5.119 -20.360 -13.641 1.00 59.88 80 ALA A O 1
ATOM 627 N N . ARG A 1 81 ? 3.106 -19.663 -12.923 1.00 65.94 81 ARG A N 1
ATOM 628 C CA . ARG A 1 81 ? 2.369 -20.122 -14.113 1.00 65.94 81 ARG A CA 1
ATOM 629 C C . ARG A 1 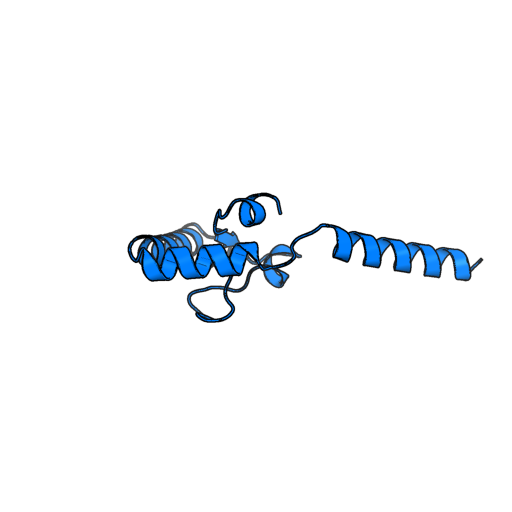81 ? 2.833 -19.422 -15.389 1.00 65.94 81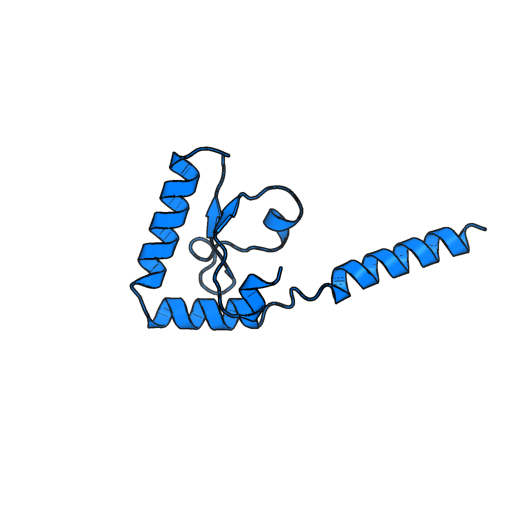 ARG A C 1
ATOM 631 O O . ARG A 1 81 ? 3.094 -20.101 -16.376 1.00 65.94 81 ARG A O 1
ATOM 638 N N . ALA A 1 82 ? 3.028 -18.103 -15.347 1.00 70.44 82 ALA A N 1
ATOM 639 C CA . ALA A 1 82 ? 3.562 -17.357 -16.487 1.00 70.44 82 ALA A CA 1
ATOM 640 C C . ALA A 1 82 ? 4.973 -17.831 -16.889 1.00 70.44 82 ALA A C 1
ATOM 642 O O . ALA A 1 82 ? 5.258 -17.976 -18.077 1.00 70.44 82 ALA A O 1
ATOM 643 N N . TYR A 1 83 ? 5.834 -18.144 -15.912 1.00 67.44 83 TYR A N 1
ATOM 644 C CA . TYR A 1 83 ? 7.147 -18.741 -16.177 1.00 67.44 83 TYR A CA 1
ATOM 645 C C . TYR A 1 83 ? 7.034 -20.141 -16.794 1.00 67.44 83 TYR A C 1
ATOM 647 O O . TYR A 1 83 ? 7.710 -20.426 -17.779 1.00 67.44 83 TYR A O 1
ATOM 655 N N . VAL A 1 84 ? 6.167 -21.009 -16.266 1.00 78.94 84 VAL A N 1
ATOM 656 C CA . VAL A 1 84 ? 5.946 -22.357 -16.821 1.00 78.94 84 VAL A CA 1
ATOM 657 C C . VAL A 1 84 ? 5.462 -22.289 -18.268 1.00 78.94 84 VAL A C 1
ATOM 659 O O . VAL A 1 84 ? 5.963 -23.030 -19.113 1.00 78.94 84 VAL A O 1
ATOM 662 N N . ASP A 1 85 ? 4.532 -21.390 -18.582 1.00 81.12 85 ASP A N 1
ATOM 663 C CA . ASP A 1 85 ? 4.027 -21.234 -19.946 1.00 81.12 85 ASP A CA 1
ATOM 664 C C . ASP A 1 85 ? 5.087 -20.668 -20.899 1.00 81.12 85 ASP A C 1
ATOM 666 O O . ASP A 1 85 ? 5.172 -21.109 -22.047 1.00 81.12 85 ASP A O 1
ATOM 670 N N . LEU A 1 86 ? 5.952 -19.765 -20.426 1.00 82.75 86 LEU A N 1
ATOM 671 C CA . LEU A 1 86 ? 7.116 -19.308 -21.187 1.00 82.75 86 LEU A CA 1
ATOM 672 C C . LEU A 1 86 ? 8.075 -20.470 -21.496 1.00 82.75 86 LEU A C 1
ATOM 674 O O . LEU A 1 86 ? 8.454 -20.663 -22.652 1.00 82.75 86 LEU A O 1
ATOM 678 N N . TYR A 1 87 ? 8.413 -21.289 -20.494 1.00 79.62 87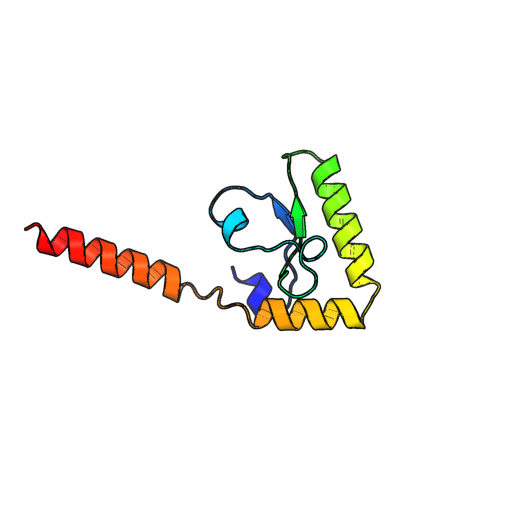 TYR A N 1
ATOM 679 C CA . TYR A 1 87 ? 9.268 -22.467 -20.677 1.00 79.62 87 TYR A CA 1
ATOM 680 C C . TYR A 1 87 ? 8.647 -23.506 -21.619 1.00 79.62 87 TYR A C 1
ATOM 682 O O . TYR A 1 87 ? 9.360 -24.106 -22.422 1.00 79.62 87 TYR A O 1
ATOM 690 N N . ARG A 1 88 ? 7.323 -23.711 -21.569 1.00 83.19 88 ARG A N 1
ATOM 691 C CA . ARG A 1 88 ? 6.614 -24.589 -22.516 1.00 83.19 88 ARG A CA 1
ATOM 692 C C . ARG A 1 88 ? 6.732 -24.092 -23.953 1.00 83.19 88 ARG A C 1
ATOM 694 O O . ARG A 1 88 ? 7.003 -24.898 -24.834 1.00 83.19 88 ARG A O 1
ATOM 701 N N . ARG A 1 89 ? 6.569 -22.786 -24.189 1.00 83.56 89 ARG A N 1
ATOM 702 C CA . ARG A 1 89 ? 6.715 -22.192 -25.530 1.00 83.56 89 ARG A CA 1
ATOM 703 C C . ARG A 1 89 ? 8.141 -22.321 -26.054 1.00 83.56 89 ARG A C 1
ATOM 705 O O . ARG A 1 89 ? 8.317 -22.727 -27.194 1.00 83.56 89 ARG A O 1
ATOM 712 N N . ALA A 1 90 ? 9.137 -22.046 -25.212 1.00 78.69 90 ALA A N 1
ATOM 713 C CA . ALA A 1 90 ? 10.544 -22.202 -25.579 1.00 78.69 90 ALA A CA 1
ATOM 714 C C . ALA A 1 90 ? 10.901 -23.663 -25.910 1.00 78.69 90 ALA A C 1
ATOM 716 O O . ALA A 1 90 ? 11.648 -23.916 -26.848 1.00 78.69 90 ALA A O 1
ATOM 717 N N . ARG A 1 91 ? 10.325 -24.636 -25.187 1.00 78.31 91 ARG A N 1
ATOM 718 C CA . ARG A 1 91 ? 10.495 -26.069 -25.483 1.00 78.31 91 ARG A CA 1
ATOM 719 C C . ARG A 1 91 ? 9.752 -26.546 -26.731 1.00 78.31 91 ARG A C 1
ATOM 721 O O . ARG A 1 91 ? 10.155 -27.556 -27.279 1.00 78.31 91 ARG A O 1
ATOM 728 N N . ALA A 1 92 ? 8.677 -25.875 -27.143 1.00 72.81 92 ALA A N 1
ATOM 729 C CA . ALA A 1 92 ? 7.892 -26.242 -28.326 1.00 72.81 92 ALA A CA 1
ATOM 730 C C . ALA A 1 92 ? 8.463 -25.678 -29.643 1.00 72.81 92 ALA A C 1
ATOM 732 O O . ALA A 1 92 ? 7.952 -25.999 -30.711 1.00 72.81 92 ALA A O 1
ATOM 733 N N . GLN A 1 93 ? 9.480 -24.814 -29.570 1.00 62.59 93 GLN A N 1
ATOM 734 C CA . GLN A 1 93 ? 10.196 -24.255 -30.725 1.00 62.59 93 GLN A CA 1
ATOM 735 C C . GLN A 1 93 ? 11.505 -25.003 -31.052 1.00 62.59 93 GLN A C 1
ATOM 737 O O . GLN A 1 93 ? 12.262 -24.559 -31.912 1.00 62.59 93 GLN A O 1
ATOM 742 N N . HIS A 1 94 ? 11.746 -26.133 -30.385 1.00 47.16 94 HIS A N 1
ATOM 743 C CA . HIS A 1 94 ? 12.783 -27.122 -30.679 1.00 47.16 94 HIS A CA 1
ATOM 744 C C . HIS A 1 94 ? 12.125 -28.469 -30.977 1.00 47.16 94 HIS A C 1
ATOM 746 O O . HIS A 1 94 ? 12.749 -29.252 -31.724 1.00 47.16 94 HIS A O 1
#

Secondary structure (DSSP, 8-state):
--GGGGTPPPEEE--THHHHHPPBTTT-TTT--BEEE-SSSHHHHHHHHHHHHHHHHSHHHHHHHHHHHHHS---THHHHHHHHHHHHHHHHT-

Sequence (94 aa):
MIALRYGAVPVVRATGVLADTVIDATTQPKRGNGFVFRPYTADAFGEALQRALLVYHNSGQWQALQRRAMDFDFSWSNSARAYVDLYRRARAQH

pLDDT: mean 79.41, std 13.48, range [47.16, 95.0]